Protein AF-A0A9D8T435-F1 (afdb_monomer_lite)

Sequence (115 aa):
MNLQPTLLEKRYLDLLARAERHLQENNLETATKEYLAAWNMAEQENGSTILLAELELRLARIMLLQHRPERAEKHIRRAVVFLQKTQSSVDEQLRDLQKIIAEQKAAGQQKERMP

Foldseek 3Di:
DPPDDDPLRVLLVVLQVQLVVCVVVVVLVSNLVSLVVSLVSCVVVVHALQSNLVSLQVNLVSCVVVVNNVSSVVSNVSSVVSVVVVVVVVVVVVVVVVVVVVVVVVVVVVVVVDD

Structure (mmCIF, N/CA/C/O backbone):
data_AF-A0A9D8T435-F1
#
_entry.id   AF-A0A9D8T435-F1
#
loop_
_atom_site.group_PDB
_atom_site.id
_atom_site.type_symbol
_atom_site.label_atom_id
_atom_site.label_alt_id
_atom_site.label_comp_id
_atom_site.label_asym_id
_atom_site.label_entity_id
_atom_site.label_seq_id
_atom_site.pdbx_PDB_ins_code
_atom_site.Cartn_x
_atom_site.Cartn_y
_atom_site.Cartn_z
_atom_site.occupancy
_atom_site.B_iso_or_equiv
_atom_site.auth_seq_id
_atom_site.auth_comp_id
_atom_site.auth_asym_id
_atom_site.auth_atom_id
_atom_site.pdbx_PDB_model_num
ATOM 1 N N . MET A 1 1 ? -13.098 -13.672 -20.710 1.00 35.28 1 MET A N 1
ATOM 2 C CA . MET A 1 1 ? -12.790 -14.611 -19.610 1.00 35.28 1 MET A CA 1
ATOM 3 C C . MET A 1 1 ? -13.217 -13.956 -18.307 1.00 35.28 1 MET A C 1
ATOM 5 O O . MET A 1 1 ? -12.702 -12.890 -18.006 1.00 35.28 1 MET A O 1
ATOM 9 N N . ASN A 1 2 ? -14.174 -14.539 -17.579 1.00 44.56 2 ASN A N 1
ATOM 10 C CA . ASN A 1 2 ? -14.463 -14.124 -16.205 1.00 44.56 2 ASN A CA 1
ATOM 11 C C . ASN A 1 2 ? -13.390 -14.747 -15.313 1.00 44.56 2 ASN A C 1
ATOM 13 O O . ASN A 1 2 ? -13.448 -15.939 -15.021 1.00 44.56 2 ASN A O 1
ATOM 17 N N . LEU A 1 3 ? -12.380 -13.960 -14.951 1.00 49.03 3 LEU A N 1
ATOM 18 C CA . LEU A 1 3 ? -11.391 -14.353 -13.956 1.00 49.03 3 LEU A CA 1
ATOM 19 C C . LEU A 1 3 ? -12.080 -14.263 -12.594 1.00 49.03 3 LEU A C 1
ATOM 21 O O . LEU A 1 3 ? -12.265 -13.174 -12.055 1.00 49.03 3 LEU A O 1
ATOM 25 N N . GLN A 1 4 ? -12.555 -15.400 -12.081 1.00 52.25 4 GLN A N 1
ATOM 26 C CA . GLN A 1 4 ? -12.953 -15.459 -10.681 1.00 52.25 4 GLN A CA 1
ATOM 27 C C . GLN A 1 4 ? -11.705 -15.211 -9.831 1.00 52.25 4 GLN A C 1
ATOM 29 O O . GLN A 1 4 ? -10.676 -15.833 -10.108 1.00 52.25 4 GLN A O 1
ATOM 34 N N . PRO A 1 5 ? -11.782 -14.331 -8.819 1.00 62.59 5 PRO A N 1
ATOM 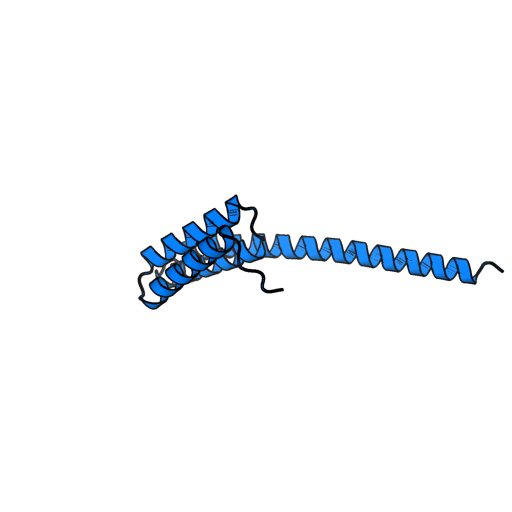35 C CA . PRO A 1 5 ? -10.661 -14.108 -7.929 1.00 62.59 5 PRO A CA 1
ATOM 36 C C . PRO A 1 5 ? -10.280 -15.429 -7.267 1.00 62.59 5 PRO A C 1
ATOM 38 O O . PRO A 1 5 ? -11.140 -16.202 -6.826 1.00 62.59 5 PRO A O 1
ATOM 41 N N . THR A 1 6 ? -8.981 -15.684 -7.204 1.00 77.44 6 THR A N 1
ATOM 42 C CA . THR A 1 6 ? -8.415 -16.792 -6.439 1.00 77.44 6 THR A CA 1
ATOM 43 C C . THR A 1 6 ? -8.940 -16.753 -4.999 1.00 77.44 6 THR A C 1
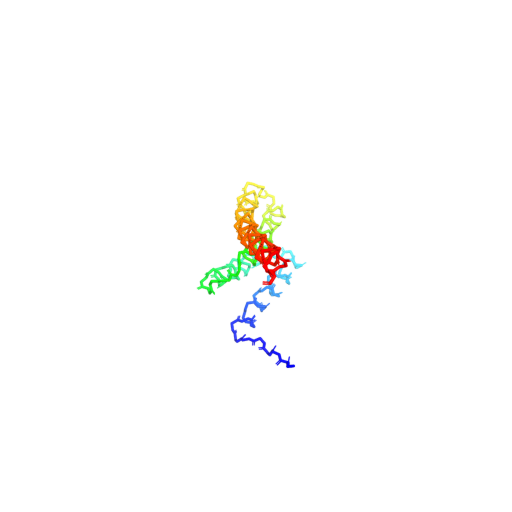ATOM 45 O O . THR A 1 6 ? -9.327 -15.704 -4.479 1.00 77.44 6 THR A O 1
ATOM 48 N N . LEU A 1 7 ? -8.948 -17.899 -4.305 1.00 72.69 7 LEU A N 1
ATOM 49 C CA . LEU A 1 7 ? -9.347 -17.963 -2.888 1.00 72.69 7 LEU A CA 1
ATOM 50 C C . LEU A 1 7 ? -8.585 -16.933 -2.029 1.00 72.69 7 LEU A C 1
ATOM 52 O O . LEU A 1 7 ? -9.119 -16.411 -1.050 1.00 72.69 7 LEU A O 1
ATOM 56 N N . LEU A 1 8 ? -7.351 -16.637 -2.433 1.00 72.12 8 LEU A N 1
ATOM 57 C CA . LEU A 1 8 ? -6.470 -15.647 -1.841 1.00 72.12 8 LEU A CA 1
ATOM 58 C C . LEU A 1 8 ? -6.939 -14.211 -2.121 1.00 72.12 8 LEU A C 1
ATOM 60 O O . LEU A 1 8 ? -7.164 -13.453 -1.182 1.00 72.12 8 LEU A O 1
ATOM 64 N N . GLU A 1 9 ? -7.177 -13.854 -3.384 1.00 78.50 9 GLU A N 1
ATOM 65 C CA . GLU A 1 9 ? -7.723 -12.540 -3.756 1.00 78.50 9 GLU A CA 1
ATOM 66 C C . GLU A 1 9 ? -9.078 -12.286 -3.096 1.00 78.50 9 GLU A C 1
ATOM 68 O O . GLU A 1 9 ? -9.336 -11.190 -2.606 1.00 78.50 9 GLU A O 1
ATOM 73 N N . LYS A 1 10 ? -9.927 -13.314 -3.001 1.00 84.69 10 LYS A N 1
ATOM 74 C CA . LYS A 1 10 ? -11.214 -13.208 -2.314 1.00 84.69 10 LYS A CA 1
ATOM 75 C C . LYS A 1 10 ? -11.038 -12.886 -0.828 1.00 84.69 10 LYS A C 1
ATOM 77 O O . LYS A 1 10 ? -11.670 -11.962 -0.332 1.00 84.69 10 LYS A O 1
ATOM 82 N N . ARG A 1 11 ? -10.142 -13.592 -0.129 1.00 85.56 11 ARG A N 1
ATOM 83 C CA . ARG A 1 11 ? -9.830 -13.318 1.286 1.00 85.56 11 ARG A CA 1
ATOM 84 C C . ARG A 1 11 ? -9.263 -11.914 1.490 1.00 85.56 11 ARG A C 1
ATOM 86 O O . ARG A 1 11 ? -9.643 -11.248 2.449 1.00 85.56 11 ARG A O 1
ATOM 93 N N . TYR A 1 12 ? -8.397 -11.462 0.589 1.00 87.19 12 TYR A N 1
ATOM 94 C CA . TYR A 1 12 ? -7.851 -10.109 0.617 1.00 87.19 12 TYR A CA 1
ATOM 95 C C . TYR A 1 12 ? -8.951 -9.046 0.451 1.00 87.19 12 TYR A C 1
ATOM 97 O O . TYR A 1 12 ? -9.066 -8.132 1.270 1.00 87.19 12 TYR A O 1
ATOM 105 N N . LEU A 1 13 ? -9.812 -9.197 -0.560 1.00 90.12 13 LEU A N 1
ATOM 106 C CA . LEU A 1 13 ? -10.941 -8.295 -0.800 1.00 90.12 13 LEU A CA 1
ATOM 107 C C . LEU A 1 13 ? -11.939 -8.300 0.367 1.00 90.12 13 LEU A C 1
ATOM 109 O O . LEU A 1 13 ? -12.443 -7.242 0.743 1.00 90.12 13 LEU A O 1
ATOM 113 N N . ASP A 1 14 ? -12.171 -9.457 0.988 1.00 93.56 14 ASP A N 1
ATOM 114 C CA . ASP A 1 14 ? -13.026 -9.582 2.171 1.00 93.56 14 ASP A CA 1
ATOM 115 C C . ASP A 1 14 ? -12.436 -8.854 3.395 1.00 93.56 14 ASP A C 1
ATOM 117 O O . ASP A 1 14 ? -13.185 -8.276 4.187 1.00 93.56 14 ASP A O 1
ATOM 121 N N . LEU A 1 15 ? -11.108 -8.868 3.583 1.00 94.44 15 LEU A N 1
ATOM 122 C CA . LEU A 1 15 ? -10.431 -8.091 4.635 1.00 94.44 15 LEU A CA 1
ATOM 123 C C . LEU A 1 15 ? -10.579 -6.587 4.383 1.00 94.44 15 LEU A C 1
ATOM 125 O O . LEU A 1 15 ? -10.968 -5.851 5.289 1.00 94.44 15 LEU A O 1
ATOM 129 N N . LEU A 1 16 ? -10.346 -6.135 3.147 1.00 94.19 16 LEU A N 1
ATOM 130 C CA . LEU A 1 16 ? -10.515 -4.728 2.775 1.00 94.19 16 LEU A CA 1
ATOM 131 C C . LEU A 1 16 ? -11.953 -4.246 2.978 1.00 94.19 16 LEU A C 1
ATOM 133 O O . LEU A 1 16 ? -12.173 -3.200 3.585 1.00 94.19 16 LEU A O 1
ATOM 137 N N . ALA A 1 17 ? -12.938 -5.011 2.505 1.00 95.88 17 ALA A N 1
ATOM 138 C CA . ALA A 1 17 ? -14.344 -4.646 2.627 1.00 95.88 17 ALA A CA 1
ATOM 139 C C . ALA A 1 17 ? -14.784 -4.539 4.097 1.00 95.88 17 ALA A C 1
ATOM 141 O O . ALA A 1 17 ? -15.536 -3.631 4.456 1.00 95.88 17 ALA A O 1
ATOM 142 N N . ARG A 1 18 ? -14.295 -5.437 4.965 1.00 97.19 18 ARG A N 1
ATOM 143 C CA . ARG A 1 18 ? -14.538 -5.362 6.414 1.00 97.19 18 ARG A CA 1
ATOM 144 C C . ARG A 1 18 ? -13.847 -4.165 7.054 1.00 97.19 18 ARG A C 1
ATOM 146 O O . ARG A 1 18 ? -14.483 -3.456 7.830 1.00 97.19 18 ARG A O 1
ATOM 153 N N . ALA A 1 19 ? -12.587 -3.911 6.705 1.00 96.62 19 ALA A N 1
ATOM 154 C CA . ALA A 1 19 ? -11.842 -2.765 7.211 1.00 96.62 19 ALA A CA 1
ATOM 155 C C . ALA A 1 19 ? -12.549 -1.441 6.878 1.00 96.62 19 ALA A C 1
ATOM 157 O O . ALA A 1 19 ? -12.704 -0.586 7.749 1.00 96.62 19 ALA A O 1
ATOM 158 N N . GLU A 1 20 ? -13.041 -1.301 5.645 1.00 96.50 20 GLU A N 1
ATOM 159 C CA . GLU A 1 20 ? -13.780 -0.116 5.204 1.00 96.50 20 GLU A CA 1
ATOM 160 C C . GLU A 1 20 ? -15.123 0.045 5.904 1.00 96.50 20 GLU A C 1
ATOM 162 O O . GLU A 1 20 ? -15.471 1.150 6.318 1.00 96.50 20 GLU A O 1
ATOM 167 N N . ARG A 1 21 ? -15.864 -1.051 6.091 1.00 98.00 21 ARG A N 1
ATOM 168 C CA . ARG A 1 21 ? -17.114 -1.015 6.853 1.00 98.00 21 ARG A CA 1
ATOM 169 C C . ARG A 1 21 ? -16.869 -0.519 8.277 1.00 98.00 21 ARG A C 1
ATOM 171 O O . ARG A 1 21 ? -17.527 0.416 8.720 1.00 98.00 21 ARG A O 1
ATOM 178 N N . HIS A 1 22 ? -15.873 -1.076 8.963 1.00 97.94 22 HIS A N 1
ATOM 179 C CA . HIS A 1 22 ? -15.525 -0.634 10.311 1.00 97.94 22 HIS A CA 1
ATOM 180 C C . HIS A 1 22 ? -15.034 0.813 10.350 1.00 97.94 22 HIS A C 1
ATOM 182 O O . HIS A 1 22 ? -15.317 1.524 11.311 1.00 97.94 22 HIS A O 1
ATOM 188 N N . LEU A 1 23 ? -14.345 1.282 9.308 1.00 95.81 23 LEU A N 1
ATOM 189 C CA . LEU A 1 23 ? -13.953 2.683 9.200 1.00 95.81 23 LEU A CA 1
ATOM 190 C C . LEU A 1 23 ? -15.176 3.605 9.077 1.00 95.81 23 LEU A C 1
ATOM 192 O O . LEU A 1 23 ? -15.236 4.624 9.762 1.00 95.81 23 LEU A O 1
ATOM 196 N N . GLN A 1 24 ? -16.160 3.240 8.251 1.00 96.50 24 GLN A N 1
ATOM 197 C CA . GLN A 1 24 ? -17.416 3.986 8.095 1.00 96.50 24 GLN A CA 1
ATOM 198 C C . GLN A 1 24 ? -18.244 4.013 9.387 1.00 96.50 24 GLN A C 1
ATOM 200 O O . GLN A 1 24 ? -18.867 5.022 9.701 1.00 96.50 24 GLN A O 1
ATOM 205 N N . GLU A 1 25 ? -18.196 2.934 10.166 1.00 97.06 25 GLU A N 1
ATOM 206 C CA . GLU A 1 25 ? -18.817 2.821 11.492 1.00 97.06 25 GLU A CA 1
ATOM 207 C C . GLU A 1 25 ? -18.028 3.553 12.599 1.00 97.06 25 GLU A C 1
ATOM 209 O O . GLU A 1 25 ? -18.386 3.467 13.772 1.00 97.06 25 GLU A O 1
ATOM 214 N N . ASN A 1 26 ? -16.936 4.252 12.257 1.00 95.94 26 ASN A N 1
ATOM 215 C CA . ASN A 1 26 ? -15.997 4.875 13.197 1.00 95.94 26 ASN A CA 1
ATOM 216 C C . ASN A 1 26 ? -15.376 3.885 14.211 1.00 95.94 26 ASN A C 1
ATOM 218 O O . ASN A 1 26 ? -14.837 4.271 15.250 1.00 95.94 26 ASN A O 1
ATOM 222 N N . ASN A 1 27 ? -15.391 2.590 13.897 1.00 97.75 27 ASN A N 1
ATOM 223 C CA . ASN A 1 27 ? -14.714 1.544 14.651 1.00 97.75 27 ASN A CA 1
ATOM 224 C C . ASN A 1 27 ? -13.239 1.465 14.221 1.00 97.75 27 ASN A C 1
ATOM 226 O O . ASN A 1 27 ? -12.780 0.517 13.577 1.00 97.75 27 ASN A O 1
ATOM 230 N N . LEU A 1 28 ? -12.488 2.513 14.571 1.00 96.75 28 LEU A N 1
ATOM 231 C CA . LEU A 1 28 ? -11.119 2.728 14.095 1.00 96.75 28 LEU A CA 1
ATOM 232 C C . LEU A 1 28 ? -10.150 1.624 14.536 1.00 96.75 28 LEU A C 1
ATOM 234 O O . LEU A 1 28 ? -9.211 1.302 13.806 1.00 96.75 28 LEU A O 1
ATOM 238 N N . GLU A 1 29 ? -10.351 1.035 15.717 1.00 97.00 29 GLU A N 1
ATOM 239 C CA . GLU A 1 29 ? -9.500 -0.053 16.209 1.00 97.00 29 GLU A CA 1
ATOM 240 C C . GLU A 1 29 ? -9.665 -1.310 15.350 1.00 97.00 29 GLU A C 1
ATOM 242 O O . GLU A 1 29 ? -8.674 -1.893 14.903 1.00 97.00 29 GLU A O 1
ATOM 247 N N . THR A 1 30 ? -10.909 -1.702 15.072 1.00 97.50 30 THR A N 1
ATOM 248 C CA . THR A 1 30 ? -11.190 -2.903 14.274 1.00 97.50 30 THR A CA 1
ATOM 249 C C . THR A 1 30 ? -10.803 -2.687 12.815 1.00 97.50 30 THR A C 1
ATOM 251 O O . THR A 1 30 ? -10.167 -3.558 12.224 1.00 97.50 30 THR A O 1
ATOM 254 N N . ALA A 1 31 ? -11.057 -1.495 12.265 1.00 97.88 31 ALA A N 1
ATOM 255 C CA . ALA A 1 31 ? -10.571 -1.122 10.938 1.00 97.88 31 ALA A CA 1
ATOM 256 C C . ALA A 1 31 ? -9.040 -1.240 10.840 1.00 97.88 31 ALA A C 1
ATOM 258 O O . ALA A 1 31 ? -8.522 -1.801 9.877 1.00 97.88 31 ALA A O 1
ATOM 259 N N . THR A 1 32 ? -8.304 -0.784 11.864 1.00 97.81 32 THR A N 1
ATOM 260 C CA . THR A 1 32 ? -6.837 -0.916 11.910 1.00 97.81 32 THR A CA 1
ATOM 261 C C . THR A 1 32 ? -6.407 -2.383 11.878 1.00 97.81 32 THR A C 1
ATOM 263 O O . THR A 1 32 ? -5.499 -2.733 11.126 1.00 97.81 32 THR A O 1
ATOM 266 N N . LYS A 1 33 ? -7.048 -3.251 12.674 1.00 98.06 33 LYS A N 1
ATOM 267 C CA . LYS A 1 33 ? -6.723 -4.688 12.725 1.00 98.06 33 LYS A CA 1
ATOM 268 C C . LYS A 1 33 ? -6.933 -5.365 11.370 1.00 98.06 33 LYS A C 1
ATOM 270 O O . LYS A 1 33 ? -6.046 -6.083 10.918 1.00 98.06 33 LYS A O 1
ATOM 275 N N . GLU A 1 34 ? -8.059 -5.099 10.713 1.00 97.69 34 GLU A N 1
ATOM 276 C CA . GLU A 1 34 ? -8.376 -5.682 9.404 1.00 97.69 34 GLU A CA 1
ATOM 277 C C . GLU A 1 34 ? -7.431 -5.158 8.302 1.00 97.69 34 GLU A C 1
ATOM 279 O O . GLU A 1 34 ? -6.939 -5.942 7.489 1.00 97.69 34 GLU A O 1
ATOM 284 N N . TYR A 1 35 ? -7.065 -3.867 8.314 1.00 97.62 35 TYR A N 1
ATOM 285 C CA . TYR A 1 35 ? -6.059 -3.338 7.381 1.00 97.62 35 TYR A CA 1
ATOM 286 C C . TYR A 1 35 ? -4.657 -3.908 7.609 1.00 97.62 35 TYR A C 1
ATOM 288 O O . TYR A 1 35 ? -3.956 -4.194 6.640 1.00 97.62 35 TYR A O 1
ATOM 296 N N . LEU A 1 36 ? -4.239 -4.105 8.863 1.00 97.06 36 LEU A N 1
ATOM 297 C CA . LEU A 1 36 ? -2.963 -4.761 9.166 1.00 97.06 36 LEU A CA 1
ATOM 298 C C . LEU A 1 36 ? -2.967 -6.232 8.736 1.00 97.06 36 LEU A C 1
ATOM 300 O O . LEU A 1 36 ? -1.957 -6.720 8.238 1.00 97.06 36 LEU A O 1
ATOM 304 N N . ALA A 1 37 ? -4.094 -6.932 8.880 1.00 96.38 37 ALA A N 1
ATOM 305 C CA . ALA A 1 37 ? -4.239 -8.293 8.376 1.00 96.38 37 ALA A CA 1
ATOM 306 C C . ALA A 1 37 ? -4.127 -8.342 6.843 1.00 96.38 37 ALA A C 1
ATOM 308 O O . ALA A 1 37 ? -3.389 -9.174 6.316 1.00 96.38 37 ALA A O 1
ATOM 309 N N . ALA A 1 38 ? -4.783 -7.415 6.136 1.00 95.69 38 ALA A N 1
ATOM 310 C CA . ALA A 1 38 ? -4.654 -7.280 4.685 1.00 95.69 38 ALA A CA 1
ATOM 311 C C . ALA A 1 38 ? -3.210 -6.959 4.261 1.00 95.69 38 ALA A C 1
ATOM 313 O O . ALA A 1 38 ? -2.726 -7.511 3.275 1.00 95.69 38 ALA A O 1
ATOM 314 N N . TRP A 1 39 ? -2.510 -6.108 5.019 1.00 95.75 39 TRP A N 1
ATOM 315 C CA . TRP A 1 39 ? -1.105 -5.767 4.776 1.00 95.75 39 TRP A CA 1
ATOM 316 C C . TRP A 1 39 ? -0.177 -6.968 4.960 1.00 95.75 39 TRP A C 1
ATOM 318 O O . TRP A 1 39 ? 0.588 -7.277 4.053 1.00 95.75 39 TRP A O 1
ATOM 328 N N . ASN A 1 40 ? -0.298 -7.701 6.071 1.00 94.8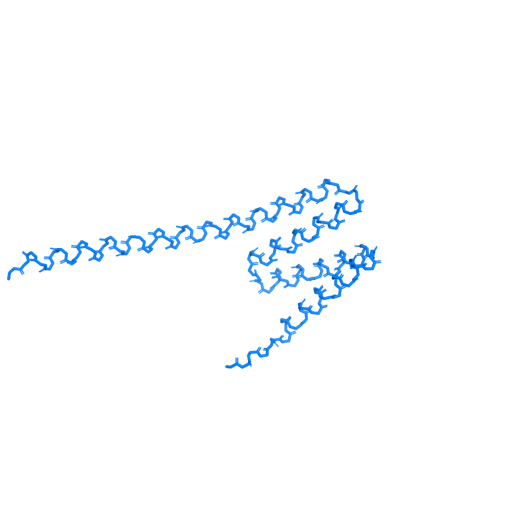1 40 ASN A N 1
ATOM 329 C CA . ASN A 1 40 ? 0.514 -8.896 6.325 1.00 94.81 40 ASN A CA 1
ATOM 330 C C . ASN A 1 40 ? 0.299 -9.962 5.245 1.00 94.81 40 ASN A C 1
ATOM 332 O O . ASN A 1 40 ? 1.249 -10.591 4.792 1.00 94.81 40 ASN A O 1
ATOM 336 N N . MET A 1 41 ? -0.952 -10.150 4.823 1.00 92.62 41 MET A N 1
ATOM 337 C CA . MET A 1 41 ? -1.293 -11.083 3.755 1.00 92.62 41 MET A CA 1
ATOM 338 C C . MET A 1 41 ? -0.676 -10.653 2.420 1.00 92.62 41 MET A C 1
ATOM 340 O O . MET A 1 41 ? -0.083 -11.474 1.730 1.00 92.62 41 MET A O 1
ATOM 344 N N . ALA A 1 42 ? -0.773 -9.366 2.071 1.00 90.44 42 ALA A N 1
ATOM 345 C CA . ALA A 1 42 ? -0.143 -8.835 0.869 1.00 90.44 42 ALA A CA 1
ATOM 346 C C . ALA A 1 42 ? 1.386 -8.987 0.909 1.00 90.44 42 ALA A C 1
ATOM 348 O O . ALA A 1 42 ? 1.976 -9.328 -0.107 1.00 90.44 42 ALA A O 1
ATOM 349 N N . GLU A 1 43 ? 2.036 -8.780 2.056 1.00 90.69 43 GLU A N 1
ATOM 350 C CA . GLU A 1 43 ? 3.489 -8.950 2.183 1.00 90.69 43 GLU A CA 1
ATOM 351 C C . GLU A 1 43 ? 3.915 -10.419 2.025 1.00 90.69 43 GLU A C 1
ATOM 353 O O . GLU A 1 43 ? 4.824 -10.715 1.251 1.00 90.69 43 GLU A O 1
ATOM 358 N N . GLN A 1 44 ? 3.238 -11.349 2.708 1.00 89.56 44 GLN A N 1
ATOM 359 C CA . GLN A 1 44 ? 3.560 -12.784 2.670 1.00 89.56 44 GLN A CA 1
ATOM 360 C C . GLN A 1 44 ? 3.420 -13.392 1.271 1.00 89.56 44 GLN A C 1
ATOM 362 O O . GLN A 1 44 ? 4.174 -14.290 0.903 1.00 89.56 44 GLN A O 1
ATOM 367 N N . GLU A 1 45 ? 2.480 -12.878 0.486 1.00 86.25 45 GLU A N 1
ATOM 368 C CA . GLU A 1 45 ? 2.161 -13.377 -0.852 1.00 86.25 45 GLU A CA 1
ATOM 369 C C . GLU A 1 45 ? 2.914 -12.622 -1.959 1.00 86.25 45 GLU A C 1
ATOM 371 O O . GLU A 1 45 ? 2.572 -12.732 -3.134 1.00 86.25 45 GLU A O 1
ATOM 376 N N . ASN A 1 46 ? 3.946 -11.846 -1.603 1.00 84.25 46 ASN A N 1
ATOM 377 C CA . ASN A 1 46 ? 4.709 -11.008 -2.536 1.00 84.25 46 ASN A CA 1
ATOM 378 C C . ASN A 1 46 ? 3.814 -10.064 -3.360 1.00 84.25 46 ASN A C 1
ATOM 380 O O . ASN A 1 46 ? 4.028 -9.849 -4.556 1.00 84.25 46 ASN A O 1
ATOM 384 N N . GLY A 1 47 ? 2.793 -9.501 -2.715 1.00 81.81 47 GLY A N 1
ATOM 385 C CA . GLY A 1 47 ? 1.922 -8.489 -3.288 1.00 81.81 47 GLY A CA 1
ATOM 386 C C . GLY A 1 47 ? 2.715 -7.293 -3.814 1.00 81.81 47 GLY A C 1
ATOM 387 O O . GLY A 1 47 ? 3.809 -6.975 -3.343 1.00 81.81 47 GLY A O 1
ATOM 388 N N . SER A 1 48 ? 2.156 -6.616 -4.820 1.00 89.06 48 SER A N 1
ATOM 389 C CA . SER A 1 48 ? 2.850 -5.499 -5.463 1.00 89.06 48 SER A CA 1
ATOM 390 C C . SER A 1 48 ? 3.185 -4.378 -4.471 1.00 89.06 48 SER A C 1
ATOM 392 O O . SER A 1 48 ? 2.443 -4.096 -3.527 1.00 89.06 48 SER A O 1
ATOM 394 N N . THR A 1 49 ? 4.286 -3.672 -4.724 1.00 91.69 49 THR A N 1
ATOM 395 C CA . THR A 1 49 ? 4.682 -2.489 -3.946 1.00 91.69 49 THR A CA 1
ATOM 396 C C . THR A 1 49 ? 3.603 -1.406 -3.946 1.00 91.69 49 THR A C 1
ATOM 398 O O . THR A 1 49 ? 3.420 -0.734 -2.936 1.00 91.69 49 THR A O 1
ATOM 401 N N . ILE A 1 50 ? 2.844 -1.268 -5.037 1.00 93.50 50 ILE A N 1
ATOM 402 C CA . ILE A 1 50 ? 1.700 -0.347 -5.120 1.00 93.50 50 ILE A CA 1
ATOM 403 C C . ILE A 1 50 ? 0.631 -0.729 -4.090 1.00 93.50 50 ILE A C 1
ATOM 405 O O . ILE A 1 50 ? 0.192 0.122 -3.320 1.00 93.50 50 ILE A O 1
ATOM 409 N N . LEU A 1 51 ? 0.273 -2.013 -4.014 1.00 92.31 51 LEU A N 1
ATOM 410 C CA . LEU A 1 51 ? -0.724 -2.509 -3.064 1.00 92.31 51 LEU A CA 1
ATOM 411 C C . LEU A 1 51 ? -0.313 -2.244 -1.609 1.00 92.31 51 LEU A C 1
ATOM 413 O O . LEU A 1 51 ? -1.111 -1.776 -0.795 1.00 92.31 51 LEU A O 1
ATOM 417 N N . LEU A 1 52 ? 0.955 -2.513 -1.285 1.00 94.69 52 LEU A N 1
ATOM 418 C CA . LEU A 1 52 ? 1.503 -2.244 0.045 1.00 94.69 52 LEU A CA 1
ATOM 419 C C . LEU A 1 52 ? 1.487 -0.743 0.367 1.00 94.69 52 LEU A C 1
ATOM 421 O O . LEU A 1 52 ? 1.158 -0.367 1.492 1.00 94.69 52 LEU A O 1
ATOM 425 N N . ALA A 1 53 ? 1.776 0.121 -0.612 1.00 96.56 53 ALA A N 1
ATOM 426 C CA . ALA A 1 53 ? 1.694 1.569 -0.443 1.00 96.56 53 ALA A CA 1
ATOM 427 C C . ALA A 1 53 ? 0.261 2.044 -0.154 1.00 96.56 53 ALA A C 1
ATOM 429 O O . ALA A 1 53 ? 0.053 2.854 0.748 1.00 96.56 53 ALA A O 1
ATOM 430 N N . GLU A 1 54 ? -0.736 1.529 -0.875 1.00 95.88 54 GLU A N 1
ATOM 431 C CA . GLU A 1 54 ? -2.144 1.881 -0.658 1.00 95.88 54 GLU A CA 1
ATOM 432 C C . GLU A 1 54 ? -2.625 1.506 0.750 1.00 95.88 54 GLU A C 1
ATOM 434 O O . GLU A 1 54 ? -3.305 2.296 1.413 1.00 95.88 54 GLU A O 1
ATOM 439 N N . LEU A 1 55 ? -2.245 0.322 1.235 1.00 96.69 55 LEU A N 1
ATOM 440 C CA . LEU A 1 55 ? -2.560 -0.139 2.589 1.00 96.69 55 LEU A CA 1
ATOM 441 C C . LEU A 1 55 ? -1.890 0.727 3.663 1.00 96.69 55 LEU A C 1
ATOM 443 O O . LEU A 1 55 ? -2.542 1.111 4.636 1.00 96.69 55 LEU A O 1
ATOM 447 N N . GLU A 1 56 ? -0.622 1.097 3.470 1.00 98.06 56 GLU A N 1
ATOM 448 C CA . GLU A 1 56 ? 0.085 2.033 4.352 1.00 98.06 56 GLU A CA 1
ATOM 449 C C . GLU A 1 56 ? -0.625 3.401 4.402 1.00 98.06 56 GLU A C 1
ATOM 451 O O . GLU A 1 56 ? -0.834 3.953 5.482 1.00 98.06 56 GLU A O 1
ATOM 456 N N . LEU A 1 57 ? -1.095 3.933 3.269 1.00 98.25 57 LEU A N 1
ATOM 457 C CA . LEU A 1 57 ? -1.837 5.202 3.238 1.00 98.25 57 LEU A CA 1
ATOM 458 C C . LEU A 1 57 ? -3.201 5.116 3.941 1.00 98.25 57 LEU A C 1
ATOM 460 O O . LEU A 1 57 ? -3.607 6.057 4.630 1.00 98.25 57 LEU A O 1
ATOM 464 N N . ARG A 1 58 ? -3.901 3.982 3.825 1.00 97.56 58 ARG A N 1
ATOM 465 C CA . ARG A 1 58 ? -5.154 3.729 4.560 1.00 97.56 58 ARG A CA 1
ATOM 466 C C . ARG A 1 58 ? -4.911 3.684 6.071 1.00 97.56 58 ARG A C 1
ATOM 468 O O . ARG A 1 58 ? -5.639 4.331 6.824 1.00 97.56 58 ARG A O 1
ATOM 475 N N . LEU A 1 59 ? -3.847 3.011 6.513 1.00 98.25 59 LEU A N 1
ATOM 476 C CA . LEU A 1 59 ? -3.426 2.996 7.919 1.00 98.25 59 LEU A CA 1
ATOM 477 C C . LEU A 1 59 ? -3.040 4.396 8.414 1.00 98.25 59 LEU A C 1
ATOM 479 O O . LEU A 1 59 ? -3.464 4.797 9.499 1.00 98.25 59 LEU A O 1
ATOM 483 N N . ALA A 1 60 ? -2.316 5.177 7.607 1.00 98.31 60 ALA A N 1
ATOM 484 C CA . ALA A 1 60 ? -1.981 6.560 7.934 1.00 98.31 60 ALA A CA 1
ATOM 485 C C . ALA A 1 60 ? -3.235 7.415 8.165 1.00 98.31 60 ALA A C 1
ATOM 487 O O . ALA A 1 60 ? -3.315 8.138 9.159 1.00 98.31 60 ALA A O 1
ATOM 488 N N . ARG A 1 61 ? -4.248 7.288 7.296 1.00 97.75 61 ARG A N 1
ATOM 489 C CA . ARG A 1 61 ? -5.529 7.991 7.449 1.00 97.75 61 ARG A CA 1
ATOM 490 C C . ARG A 1 61 ? -6.216 7.637 8.766 1.00 97.75 61 ARG A C 1
ATOM 492 O O . ARG A 1 61 ? -6.694 8.536 9.453 1.00 97.75 61 ARG A O 1
ATOM 499 N N . ILE A 1 62 ? -6.234 6.360 9.148 1.00 97.62 62 ILE A N 1
ATOM 500 C CA . ILE A 1 62 ? -6.808 5.945 10.436 1.00 97.62 62 ILE A CA 1
ATOM 501 C C . ILE A 1 62 ? -6.017 6.537 11.605 1.00 97.62 62 ILE A C 1
ATOM 503 O O . ILE A 1 62 ? -6.620 7.021 12.560 1.00 97.62 62 ILE A O 1
ATOM 507 N N . MET A 1 63 ? -4.683 6.555 11.535 1.00 98.00 63 MET A N 1
ATOM 508 C CA . MET A 1 63 ? -3.865 7.177 12.581 1.00 98.00 63 MET A CA 1
ATOM 509 C C . MET A 1 63 ? -4.164 8.676 12.727 1.00 98.00 63 MET A C 1
ATOM 511 O O . MET A 1 63 ? -4.233 9.167 13.852 1.00 98.00 63 MET A O 1
ATOM 515 N N . LEU A 1 64 ? -4.418 9.394 11.627 1.00 97.94 64 LEU A N 1
ATOM 516 C CA . LEU A 1 64 ? -4.848 10.798 11.676 1.00 97.94 64 LEU A CA 1
ATOM 517 C C . LEU A 1 64 ? -6.226 10.963 12.329 1.00 97.94 64 LEU A C 1
ATOM 519 O O . LEU A 1 64 ? -6.387 11.839 13.174 1.00 97.94 64 LEU A O 1
ATOM 523 N N . LEU A 1 65 ? -7.192 10.095 12.006 1.00 97.00 65 LEU A N 1
ATOM 524 C CA . LEU A 1 65 ? -8.516 10.087 12.649 1.00 97.00 65 LEU A CA 1
ATOM 525 C C . LEU A 1 65 ? -8.442 9.773 14.152 1.00 97.00 65 LEU A C 1
ATOM 527 O O . LEU A 1 65 ? -9.279 10.227 14.921 1.00 97.00 65 LEU A O 1
ATOM 531 N N . GLN A 1 66 ? -7.420 9.030 14.581 1.00 96.31 66 GLN A N 1
ATOM 532 C CA . GLN A 1 66 ? -7.130 8.758 15.993 1.00 96.31 66 GLN A CA 1
ATOM 533 C C . GLN A 1 66 ? -6.302 9.864 16.675 1.00 96.31 66 GLN A C 1
ATOM 535 O O . GLN A 1 66 ? -5.889 9.673 17.818 1.00 96.31 66 GLN A O 1
ATOM 540 N N . HIS A 1 67 ? -6.013 10.982 15.998 1.00 97.38 67 HIS A N 1
ATOM 541 C 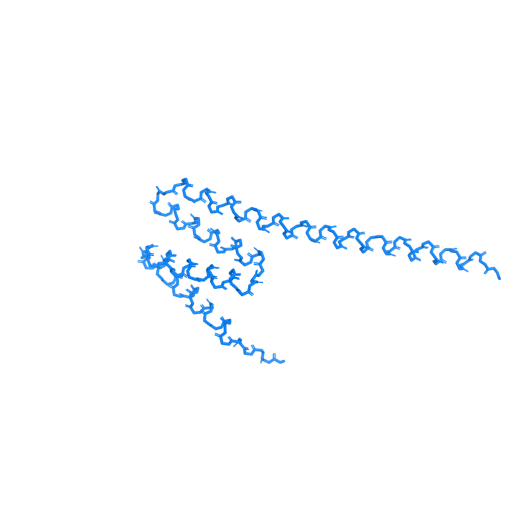CA . HIS A 1 67 ? -5.121 12.044 16.483 1.00 97.38 67 HIS A CA 1
ATOM 542 C C . HIS A 1 67 ? -3.704 11.548 16.839 1.00 97.38 67 HIS A C 1
ATOM 544 O O . HIS A 1 67 ? -3.117 11.959 17.838 1.00 97.38 67 HIS A O 1
ATOM 550 N N . ARG A 1 68 ? -3.142 10.650 16.017 1.00 97.69 68 ARG A N 1
ATOM 551 C CA . ARG A 1 68 ? -1.790 10.073 16.168 1.00 97.69 68 ARG A CA 1
ATOM 552 C C . ARG A 1 68 ? -0.896 10.418 14.964 1.00 97.69 68 ARG A C 1
ATOM 554 O O . ARG A 1 68 ? -0.565 9.521 14.178 1.00 97.69 68 ARG A O 1
ATOM 561 N N . PRO A 1 69 ? -0.519 11.694 14.771 1.00 96.62 69 PRO A N 1
ATOM 562 C CA . PRO A 1 69 ? 0.174 12.147 13.564 1.00 96.62 69 PRO A CA 1
ATOM 563 C C . PRO A 1 69 ? 1.558 11.512 13.374 1.00 96.62 69 PRO A C 1
ATOM 565 O O . PRO A 1 69 ? 1.918 11.185 12.249 1.00 96.62 69 PRO A O 1
ATOM 568 N N . GLU A 1 70 ? 2.300 11.220 14.441 1.00 97.25 70 GLU A N 1
ATOM 569 C CA . GLU A 1 70 ? 3.631 10.599 14.360 1.00 97.25 70 GLU A CA 1
ATOM 570 C C . GLU A 1 70 ? 3.541 9.161 13.828 1.00 97.25 70 GLU A C 1
ATOM 572 O O . GLU A 1 70 ? 4.394 8.686 13.073 1.00 97.25 70 GLU A O 1
ATOM 577 N N . ARG A 1 71 ? 2.466 8.447 14.192 1.00 97.44 71 ARG A N 1
ATOM 578 C CA . ARG A 1 71 ? 2.193 7.114 13.638 1.00 97.44 71 ARG A CA 1
ATOM 579 C C . ARG A 1 71 ? 1.758 7.207 12.183 1.00 97.44 71 ARG A C 1
ATOM 581 O O . ARG A 1 71 ? 2.204 6.391 11.380 1.00 97.44 71 ARG A O 1
ATOM 588 N N . ALA A 1 72 ? 0.929 8.193 11.840 1.00 98.19 72 ALA A N 1
ATOM 589 C CA . ALA A 1 72 ? 0.540 8.437 10.455 1.00 98.19 72 ALA A CA 1
ATOM 590 C C . ALA A 1 72 ? 1.764 8.718 9.575 1.00 98.19 72 ALA A C 1
ATOM 592 O O . ALA A 1 72 ? 1.909 8.124 8.510 1.00 98.19 72 ALA A O 1
ATOM 593 N N . GLU A 1 73 ? 2.688 9.547 10.056 1.00 98.25 73 GLU A N 1
ATOM 594 C CA . GLU A 1 73 ? 3.920 9.883 9.352 1.00 98.25 73 GLU A CA 1
ATOM 595 C C . GLU A 1 73 ? 4.786 8.647 9.076 1.00 98.25 73 GLU A C 1
ATOM 597 O O . GLU A 1 73 ? 5.305 8.485 7.971 1.00 98.25 73 GLU A O 1
ATOM 602 N N . LYS A 1 74 ? 4.902 7.728 10.043 1.00 98.31 74 LYS A N 1
ATOM 603 C CA . LYS A 1 74 ? 5.615 6.459 9.842 1.00 98.31 74 LYS A CA 1
ATOM 604 C C . LYS A 1 74 ? 5.026 5.652 8.680 1.00 98.31 74 LYS A C 1
ATOM 606 O O . LYS A 1 74 ? 5.785 5.145 7.855 1.00 98.31 74 LYS A O 1
ATOM 611 N N . HIS A 1 75 ? 3.701 5.544 8.615 1.00 98.25 75 HIS A N 1
ATOM 612 C CA . HIS A 1 75 ? 3.007 4.852 7.528 1.00 98.25 75 HIS A CA 1
ATOM 613 C C . HIS A 1 75 ? 3.202 5.572 6.182 1.00 98.25 75 HIS A C 1
ATOM 615 O O . HIS A 1 75 ? 3.560 4.946 5.187 1.00 98.25 75 HIS A O 1
ATOM 621 N N . ILE A 1 76 ? 3.101 6.906 6.158 1.00 98.44 76 ILE A N 1
ATOM 622 C CA . ILE A 1 76 ? 3.356 7.718 4.955 1.00 98.44 76 ILE A CA 1
ATOM 623 C C . ILE A 1 76 ? 4.783 7.500 4.438 1.00 98.44 76 ILE A C 1
ATOM 625 O O . ILE A 1 76 ? 4.976 7.247 3.251 1.00 98.44 76 ILE A O 1
ATOM 629 N N . ARG A 1 77 ? 5.793 7.534 5.317 1.00 98.50 77 ARG A N 1
ATOM 630 C CA . ARG A 1 77 ? 7.196 7.298 4.936 1.00 98.50 77 ARG A CA 1
ATOM 631 C C . ARG A 1 77 ? 7.390 5.917 4.304 1.00 98.50 77 ARG A C 1
ATOM 633 O O . ARG A 1 77 ? 8.120 5.799 3.324 1.00 98.50 77 ARG A O 1
ATOM 640 N N . ARG A 1 78 ? 6.722 4.878 4.816 1.00 97.88 78 ARG A N 1
ATOM 641 C CA . ARG A 1 78 ? 6.761 3.531 4.220 1.00 97.88 78 ARG A CA 1
ATOM 642 C C . ARG A 1 78 ? 6.088 3.484 2.851 1.00 97.88 78 ARG A C 1
ATOM 644 O O . ARG A 1 78 ? 6.677 2.940 1.920 1.00 97.88 78 ARG A O 1
ATOM 651 N N . ALA A 1 79 ? 4.917 4.106 2.706 1.00 97.94 79 ALA A N 1
ATOM 652 C CA . ALA A 1 79 ? 4.234 4.215 1.418 1.00 97.94 79 ALA A CA 1
ATOM 653 C C . ALA A 1 79 ? 5.126 4.888 0.363 1.00 97.94 79 ALA A C 1
ATOM 655 O O . ALA A 1 79 ? 5.262 4.376 -0.746 1.00 97.94 79 ALA A O 1
ATOM 656 N N . VAL A 1 80 ? 5.809 5.981 0.728 1.00 98.06 80 VAL A N 1
ATOM 657 C CA . VAL A 1 80 ? 6.769 6.669 -0.152 1.00 98.06 80 VAL A CA 1
ATOM 658 C C . VAL A 1 80 ? 7.879 5.725 -0.616 1.00 98.06 80 VAL A C 1
ATOM 660 O O . VAL A 1 80 ? 8.170 5.685 -1.809 1.00 98.06 80 VAL A O 1
ATOM 663 N N . VAL A 1 81 ? 8.459 4.921 0.281 1.00 97.62 81 VAL A N 1
ATOM 664 C CA . VAL A 1 81 ? 9.505 3.947 -0.085 1.00 97.62 81 VAL A CA 1
ATOM 665 C C . VAL A 1 81 ? 8.992 2.924 -1.104 1.00 97.62 81 VAL A C 1
ATOM 667 O O . VAL A 1 81 ? 9.694 2.603 -2.063 1.00 97.62 81 VAL A O 1
ATOM 670 N N . PHE A 1 82 ? 7.772 2.413 -0.936 1.00 95.88 82 PHE A N 1
ATOM 671 C CA . PHE A 1 82 ? 7.186 1.467 -1.889 1.00 95.88 82 PHE A CA 1
ATOM 672 C C . PHE A 1 82 ? 6.905 2.099 -3.260 1.00 95.88 82 PHE A C 1
ATOM 674 O O . PHE A 1 82 ? 7.195 1.495 -4.298 1.00 95.88 82 PHE A O 1
ATOM 681 N N . LEU A 1 83 ? 6.398 3.332 -3.284 1.00 95.62 83 LEU A N 1
ATOM 682 C CA . LEU A 1 83 ? 6.154 4.065 -4.528 1.00 95.62 83 LEU A CA 1
ATOM 683 C C . LEU A 1 83 ? 7.464 4.394 -5.255 1.00 95.62 83 LEU A C 1
ATOM 685 O O . LEU A 1 83 ? 7.551 4.207 -6.464 1.00 95.62 83 LEU A O 1
ATOM 689 N N . GLN A 1 84 ? 8.512 4.780 -4.524 1.00 96.25 84 GLN A N 1
ATOM 690 C CA . GLN A 1 84 ? 9.842 5.016 -5.094 1.00 96.25 84 GLN A CA 1
ATOM 691 C C . GLN A 1 84 ? 10.436 3.754 -5.723 1.00 96.25 84 GLN A C 1
ATOM 693 O O . GLN A 1 84 ? 10.973 3.823 -6.822 1.00 96.25 84 GLN A O 1
ATOM 698 N N . LYS A 1 85 ? 10.304 2.589 -5.075 1.00 93.81 85 LYS A N 1
ATOM 699 C CA . LYS A 1 85 ? 10.736 1.308 -5.665 1.00 93.81 85 LYS A CA 1
ATOM 700 C C . LYS A 1 85 ? 10.031 1.025 -6.990 1.00 93.81 85 LYS A C 1
ATOM 702 O O . LYS A 1 85 ? 10.673 0.602 -7.947 1.00 93.81 85 LYS A O 1
ATOM 707 N N . THR A 1 86 ? 8.727 1.289 -7.037 1.00 92.75 86 THR A N 1
ATOM 708 C CA . THR A 1 86 ? 7.920 1.132 -8.253 1.00 92.75 86 THR A CA 1
ATOM 709 C C . THR A 1 86 ? 8.421 2.064 -9.357 1.00 92.75 86 THR A C 1
ATOM 711 O O . THR A 1 86 ? 8.679 1.606 -10.466 1.00 92.75 86 THR A O 1
ATOM 714 N N . GLN A 1 87 ? 8.634 3.345 -9.040 1.00 92.12 87 GLN A N 1
ATOM 715 C CA . GLN A 1 87 ? 9.149 4.331 -9.991 1.00 92.12 87 GLN A CA 1
ATOM 716 C C . GLN A 1 87 ? 10.524 3.930 -10.541 1.00 92.12 87 GLN A C 1
ATOM 718 O O . GLN A 1 87 ? 10.708 3.911 -11.752 1.00 92.12 87 GLN A O 1
ATOM 723 N N . SER A 1 88 ? 11.460 3.532 -9.674 1.00 93.62 88 SER A N 1
ATOM 724 C CA . SER A 1 88 ? 12.803 3.113 -10.093 1.00 93.62 88 SER A CA 1
ATOM 725 C C . SER A 1 88 ? 12.777 1.927 -11.061 1.00 93.62 88 SER A C 1
ATOM 727 O O . SER A 1 88 ? 13.559 1.900 -12.008 1.00 93.62 88 SER A O 1
ATOM 729 N N . SER A 1 89 ? 11.874 0.963 -10.845 1.00 93.56 89 SER A N 1
ATOM 730 C CA . SER A 1 89 ? 11.706 -0.184 -11.745 1.00 93.56 89 SER A CA 1
ATOM 731 C C . SER A 1 89 ? 11.175 0.241 -13.117 1.00 93.56 89 SER A C 1
ATOM 733 O O . SER A 1 89 ? 11.676 -0.225 -14.140 1.00 93.56 89 SER A O 1
ATOM 735 N N . VAL A 1 90 ? 10.210 1.165 -13.153 1.00 94.25 90 VAL A N 1
ATOM 736 C CA . VAL A 1 90 ? 9.689 1.731 -14.407 1.00 94.25 90 VAL A CA 1
ATOM 737 C C . VAL A 1 90 ? 10.773 2.523 -15.145 1.00 94.25 90 VAL A C 1
ATOM 739 O O . VAL A 1 90 ? 10.929 2.369 -16.355 1.00 94.25 90 VAL A O 1
ATOM 742 N N . ASP A 1 91 ? 11.561 3.328 -14.431 1.00 95.38 91 ASP A N 1
ATOM 743 C CA . ASP A 1 91 ? 12.647 4.122 -15.017 1.00 95.38 91 ASP A CA 1
ATOM 744 C C . ASP A 1 91 ? 13.756 3.238 -15.613 1.00 95.38 91 ASP A C 1
ATOM 746 O O . ASP 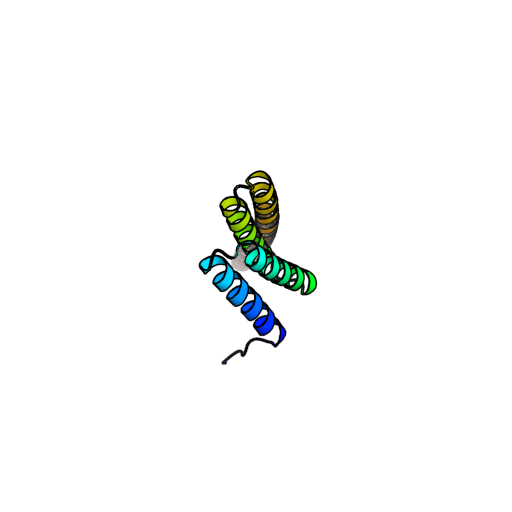A 1 91 ? 14.356 3.577 -16.635 1.00 95.38 91 ASP A O 1
ATOM 750 N N . GLU A 1 92 ? 14.049 2.092 -14.996 1.00 96.25 92 GLU A N 1
ATOM 751 C CA . GLU A 1 92 ? 14.970 1.088 -15.538 1.00 96.25 92 GLU A CA 1
ATOM 752 C C . GLU A 1 92 ? 14.444 0.482 -16.843 1.00 96.25 92 GLU A C 1
ATOM 754 O O . GLU A 1 92 ? 15.123 0.565 -17.867 1.00 96.25 92 GLU A O 1
ATOM 759 N N . GLN A 1 93 ? 13.199 0.000 -16.846 1.00 95.62 93 GLN A N 1
ATOM 760 C CA . GLN A 1 93 ? 12.562 -0.541 -18.050 1.00 95.62 93 GLN A CA 1
ATOM 761 C C . GLN A 1 93 ? 12.512 0.483 -19.190 1.00 95.62 93 GLN A C 1
ATOM 763 O O . GLN A 1 93 ? 12.753 0.146 -20.351 1.00 95.62 93 GLN A O 1
ATOM 768 N N . LEU A 1 94 ? 12.227 1.749 -18.873 1.00 96.38 94 LEU A N 1
ATOM 769 C CA . LEU A 1 94 ? 12.199 2.818 -19.863 1.00 96.38 94 LEU A CA 1
ATOM 770 C C . LEU A 1 94 ? 13.581 3.047 -20.487 1.00 96.38 94 LEU A C 1
ATOM 772 O O . LEU A 1 94 ? 13.677 3.193 -21.708 1.00 96.38 94 LEU A O 1
ATOM 776 N N . ARG A 1 95 ? 14.648 3.049 -19.679 1.00 97.75 95 ARG A N 1
ATOM 777 C CA . ARG A 1 95 ? 16.028 3.183 -20.174 1.00 97.75 95 ARG A CA 1
ATOM 778 C C . ARG A 1 95 ? 16.416 2.029 -21.093 1.00 97.75 95 ARG A C 1
ATOM 780 O O . ARG A 1 95 ? 16.993 2.274 -22.154 1.00 97.75 95 ARG A O 1
ATOM 787 N N . ASP A 1 96 ? 16.053 0.801 -20.738 1.00 97.62 96 ASP A N 1
ATOM 788 C CA . ASP A 1 96 ? 16.338 -0.376 -21.561 1.00 97.62 96 ASP A CA 1
ATOM 789 C C . ASP A 1 96 ? 15.622 -0.310 -22.913 1.00 97.62 96 ASP A C 1
ATOM 791 O O . ASP A 1 96 ? 16.239 -0.502 -23.964 1.00 97.62 96 ASP A O 1
ATOM 795 N N . LEU A 1 97 ? 14.338 0.054 -22.918 1.00 97.62 97 LEU A N 1
ATOM 796 C CA . LEU A 1 97 ? 13.576 0.228 -24.156 1.00 97.62 97 LEU A CA 1
ATOM 797 C C . LEU A 1 97 ? 14.144 1.355 -25.029 1.00 97.62 97 LEU A C 1
ATOM 799 O O . LEU A 1 97 ? 14.247 1.203 -26.248 1.00 97.62 97 LEU A O 1
ATOM 803 N N . GLN A 1 98 ? 14.560 2.471 -24.427 1.00 97.69 98 GLN A N 1
ATOM 804 C CA . GLN A 1 98 ? 15.209 3.568 -25.151 1.00 97.69 98 GLN A CA 1
ATOM 805 C C . GLN A 1 98 ? 16.523 3.125 -25.804 1.00 97.69 98 GLN A C 1
ATOM 807 O O . GLN A 1 98 ? 16.787 3.495 -26.952 1.00 97.69 98 GLN A O 1
ATOM 812 N N . LYS A 1 99 ? 17.318 2.300 -25.113 1.00 97.56 99 LYS A N 1
ATOM 813 C CA . LYS A 1 99 ? 18.549 1.720 -25.659 1.00 97.56 99 LYS A CA 1
ATOM 814 C C . LYS A 1 99 ? 18.256 0.807 -26.851 1.00 97.56 99 LYS A C 1
ATOM 816 O O . LYS A 1 99 ? 18.865 0.987 -27.903 1.00 97.56 99 LYS A O 1
ATOM 821 N N . ILE A 1 100 ? 17.272 -0.087 -26.730 1.00 97.12 100 ILE A N 1
ATOM 822 C CA . ILE A 1 100 ? 16.847 -0.975 -27.826 1.00 97.12 100 ILE A CA 1
ATOM 823 C C . ILE A 1 100 ? 16.421 -0.157 -29.054 1.00 97.12 100 ILE A C 1
ATOM 825 O O . ILE A 1 100 ? 16.836 -0.448 -30.177 1.00 97.12 100 ILE A O 1
ATOM 829 N N . ILE A 1 101 ? 15.630 0.903 -28.858 1.00 96.31 101 ILE A N 1
ATOM 830 C CA . ILE A 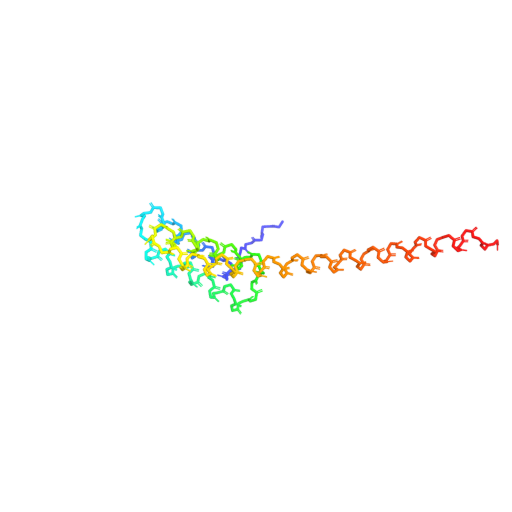1 101 ? 15.204 1.792 -29.949 1.00 96.31 101 ILE A CA 1
ATOM 831 C C . ILE A 1 101 ? 16.413 2.462 -30.618 1.00 96.31 101 ILE A C 1
ATOM 833 O O . ILE A 1 101 ? 16.454 2.568 -31.846 1.00 96.31 101 ILE A O 1
ATOM 837 N N . ALA A 1 102 ? 17.394 2.929 -29.840 1.00 96.19 102 ALA A N 1
ATOM 838 C CA . ALA A 1 102 ? 18.598 3.558 -30.378 1.00 96.19 102 ALA A CA 1
ATOM 839 C C . ALA A 1 102 ? 19.435 2.577 -31.220 1.00 96.19 102 ALA A C 1
ATOM 841 O O . ALA A 1 102 ? 19.851 2.922 -32.327 1.00 96.19 102 ALA A O 1
ATOM 842 N N . GLU A 1 103 ? 19.616 1.344 -30.741 1.00 95.12 103 GLU A N 1
ATOM 843 C CA . GLU A 1 103 ? 20.342 0.281 -31.448 1.00 95.12 103 GLU A CA 1
ATOM 844 C C . GLU A 1 103 ? 19.653 -0.108 -32.763 1.00 95.12 103 GLU A C 1
ATOM 846 O O . GLU A 1 103 ? 20.304 -0.197 -33.806 1.00 95.12 103 GLU A O 1
ATOM 851 N N . GLN A 1 104 ? 18.325 -0.262 -32.755 1.00 92.94 104 GLN A N 1
ATOM 852 C CA . GLN A 1 104 ? 17.557 -0.573 -33.964 1.00 92.94 104 GLN A CA 1
ATOM 853 C C . GLN A 1 104 ? 17.631 0.548 -35.006 1.00 92.94 104 GLN A C 1
ATOM 855 O O . GLN A 1 104 ? 17.793 0.271 -36.197 1.00 92.94 104 GLN A O 1
ATOM 860 N N . LYS A 1 105 ? 17.561 1.816 -34.576 1.00 93.25 105 LYS A N 1
ATOM 861 C CA . LYS A 1 105 ? 17.727 2.971 -35.473 1.00 93.25 105 LYS A CA 1
ATOM 862 C C . LYS A 1 105 ? 19.117 2.996 -36.108 1.00 93.25 105 LYS A C 1
ATOM 864 O O . LYS A 1 105 ? 19.223 3.221 -37.312 1.00 93.25 105 LYS A O 1
ATOM 869 N N . ALA A 1 106 ? 20.167 2.726 -35.333 1.00 90.50 106 ALA A N 1
ATOM 870 C CA . ALA A 1 106 ? 21.534 2.663 -35.848 1.00 90.50 106 ALA A CA 1
ATOM 871 C C . ALA A 1 106 ? 21.722 1.511 -36.856 1.00 90.50 106 ALA A C 1
ATOM 873 O O . ALA A 1 106 ? 22.312 1.710 -37.918 1.00 90.50 106 ALA A O 1
ATOM 874 N N . ALA A 1 107 ? 21.170 0.327 -36.569 1.00 84.56 107 ALA A N 1
ATOM 875 C CA . ALA A 1 107 ? 21.251 -0.835 -37.456 1.00 84.56 107 ALA A CA 1
ATOM 876 C C . ALA A 1 107 ? 20.457 -0.650 -38.764 1.00 84.56 107 ALA A C 1
ATOM 878 O O . ALA A 1 107 ? 20.918 -1.058 -39.831 1.00 84.56 107 ALA A O 1
ATOM 879 N N . GLY A 1 108 ? 19.283 -0.009 -38.706 1.00 79.12 108 GLY A N 1
ATOM 880 C CA . GLY A 1 108 ? 18.502 0.347 -39.896 1.00 79.12 108 GLY A CA 1
ATOM 881 C C . GLY A 1 108 ? 19.262 1.300 -40.823 1.00 79.12 108 GLY A C 1
ATOM 882 O O . GLY A 1 108 ? 19.364 1.046 -42.020 1.00 79.12 108 GLY A O 1
ATOM 883 N N . GLN A 1 109 ? 19.904 2.325 -40.255 1.00 70.81 109 GLN A N 1
ATOM 884 C CA . GLN A 1 109 ? 20.730 3.274 -41.011 1.00 70.81 109 GLN A CA 1
ATOM 885 C C . GLN A 1 109 ? 21.990 2.639 -41.621 1.00 70.81 109 GLN A C 1
ATOM 887 O O . GLN A 1 109 ? 22.468 3.100 -42.654 1.00 70.81 109 GLN A O 1
ATOM 892 N N . GLN A 1 110 ? 22.550 1.593 -41.004 1.00 63.22 110 GLN A N 1
ATOM 893 C CA . GLN A 1 110 ? 23.671 0.844 -41.583 1.00 63.22 110 GLN A CA 1
ATOM 894 C C . GLN A 1 110 ? 23.241 -0.033 -42.765 1.00 63.22 110 GLN A C 1
ATOM 896 O O . GLN A 1 110 ? 23.978 -0.116 -43.745 1.00 63.22 110 GLN A O 1
ATOM 901 N N . LYS A 1 111 ? 22.046 -0.638 -42.716 1.00 63.44 111 LYS A N 1
ATOM 902 C CA . LYS A 1 111 ? 21.507 -1.444 -43.826 1.00 63.44 111 LYS A CA 1
ATOM 903 C C . LYS A 1 111 ? 21.161 -0.611 -45.061 1.00 63.44 111 LYS A C 1
ATOM 905 O O . LYS A 1 111 ? 21.396 -1.075 -46.165 1.00 63.44 111 LYS A O 1
ATOM 910 N N . GLU A 1 112 ? 20.676 0.618 -44.894 1.00 61.03 112 GLU A N 1
ATOM 911 C CA . GLU A 1 112 ? 20.423 1.545 -46.016 1.00 61.03 112 GLU A CA 1
ATOM 912 C C . GLU A 1 112 ? 21.708 2.090 -46.667 1.00 61.03 112 GLU A C 1
ATOM 914 O O . GLU A 1 112 ? 21.662 2.667 -47.750 1.00 61.03 112 GLU A O 1
ATOM 919 N N . ARG A 1 113 ? 22.864 1.923 -46.012 1.00 57.28 113 ARG A N 1
ATOM 920 C CA . ARG A 1 113 ? 24.174 2.392 -46.493 1.00 57.28 113 ARG A CA 1
ATOM 921 C C . ARG A 1 113 ? 25.021 1.302 -47.150 1.00 57.28 113 ARG A C 1
ATOM 923 O O . ARG A 1 113 ? 26.117 1.613 -47.615 1.00 57.28 113 ARG A O 1
ATOM 930 N N . MET A 1 114 ? 24.551 0.057 -47.182 1.00 49.19 114 MET A N 1
ATOM 931 C CA . MET A 1 114 ? 25.206 -1.030 -47.910 1.00 49.19 114 MET A CA 1
ATOM 932 C C . MET A 1 114 ? 24.474 -1.264 -49.244 1.00 49.19 114 MET A C 1
ATOM 934 O O . MET A 1 114 ? 23.322 -1.696 -49.202 1.00 49.19 114 MET A O 1
ATOM 938 N N . PRO A 1 115 ? 25.095 -0.931 -50.394 1.00 57.19 115 PRO A N 1
ATOM 939 C CA . PRO A 1 115 ? 24.548 -1.184 -51.729 1.00 57.19 115 PRO A CA 1
ATOM 940 C C . PRO A 1 115 ? 24.546 -2.670 -52.110 1.00 57.19 115 PRO A C 1
ATOM 942 O O . PRO A 1 115 ? 25.392 -3.428 -51.576 1.00 57.19 115 PRO A O 1
#

Radius of gyration: 21.78 Å; chains: 1; bounding box: 44×30×68 Å

pLDDT: mean 90.22, std 13.3, range [35.28, 98.5]

Secondary structure (DSSP, 8-state):
---PPPHHHHHHHHHHHHHHHHHHTT-HHHHHHHHHHHHHHHHHTT--HHHHHHHHHHHHHHHHHTT-HHHHHHHHHHHHHHHHHHHHHHHHHHHHHHHHHHHHHHHHHHHTT--